Protein AF-A0A3B1B6X8-F1 (afdb_monomer)

Nearest PDB structures (foldseek):
  8y0w-assembly1_5  TM=2.668E-01  e=9.373E+00  Homo sapiens

InterPro domains:
  IPR035418 Transcription regulator HTH, AraC- type, ligand binding domain-like [PF14525] (20-81)

Solvent-accessible surface area (backbone atoms only — not comparable to full-atom values): 5066 Å² total; per-residue (Å²): 131,86,84,58,71,58,63,94,30,63,73,51,74,44,48,45,37,68,62,50,29,55,55,49,23,77,73,75,38,61,42,49,62,45,54,78,47,91,61,54,36,47,31,35,35,17,47,50,78,55,94,94,50,67,54,74,39,79,45,41,80,54,66,63,48,73,48,75,49,79,67,83,91,60,86,87,87,87,75,93,131

Foldseek 3Di:
DDDDPLNVQWPDWDQFQVVLQVSVCVVFHRKDKAFPDPGTWGWTWGWDDDDPDIDIDIDGNGDIDIGDDDRDPDDDDDDDD

Sequence (81 aa):
MVNKPLQKFRLFHTFEADEAQEIVSNVYCDHKLTPARRGKVDAMHNRAKLSAVALNYMEYGSEVTVEPGYLERFFLFQLPL

Radius of gyration: 12.65 Å; Cα contacts (8 Å, |Δi|>4): 129; chains: 1; bounding box: 25×36×32 Å

pLDDT: mean 87.85, std 7.04, range [54.25, 95.88]

Organism: NCBI:txid652676

Secondary structure (DSSP, 8-state):
-PPPTTGGGEEEEEEEHHHHHHHHHHHSSSEEEEESSTTEEEEEEEEEE-SS-EEEEEE-SS-EEEEE----S--------

Mean predicted aligned error: 4.43 Å

Structure (mmCIF, N/CA/C/O backbone):
data_AF-A0A3B1B6X8-F1
#
_entry.id   AF-A0A3B1B6X8-F1
#
loop_
_atom_site.group_PDB
_atom_site.id
_atom_site.type_symbol
_atom_site.label_atom_id
_atom_site.label_alt_id
_atom_site.label_comp_id
_atom_site.label_asym_id
_atom_site.label_entity_id
_atom_site.label_seq_id
_atom_site.pdbx_PDB_ins_code
_atom_site.Cartn_x
_atom_site.Cartn_y
_atom_site.Cartn_z
_atom_site.occupancy
_atom_site.B_iso_or_equiv
_atom_site.auth_seq_id
_atom_site.auth_comp_id
_atom_site.auth_asym_id
_atom_site.auth_atom_id
_atom_site.pdbx_PDB_model_num
ATOM 1 N N . MET A 1 1 ? 3.170 24.650 -1.136 1.00 54.25 1 MET A N 1
ATOM 2 C CA . MET A 1 1 ? 3.166 23.173 -1.046 1.00 54.25 1 MET A CA 1
ATOM 3 C C . MET A 1 1 ? 1.726 22.712 -0.968 1.00 54.25 1 MET A C 1
ATOM 5 O O . MET A 1 1 ? 1.008 23.193 -0.101 1.00 54.25 1 MET A O 1
ATOM 9 N N . VAL A 1 2 ? 1.289 21.850 -1.883 1.00 74.06 2 VAL A N 1
ATOM 10 C CA . VAL A 1 2 ? -0.036 21.225 -1.784 1.00 74.06 2 VAL A CA 1
ATOM 11 C C . VAL A 1 2 ? 0.046 20.166 -0.688 1.00 74.06 2 VAL A C 1
ATOM 13 O O . VAL A 1 2 ? 0.882 19.268 -0.770 1.00 74.06 2 VAL A O 1
ATOM 16 N N . ASN A 1 3 ? -0.772 20.300 0.355 1.00 88.06 3 ASN A N 1
ATOM 17 C CA . ASN A 1 3 ? -0.854 19.288 1.404 1.00 88.06 3 ASN A CA 1
ATOM 18 C C . ASN A 1 3 ? -1.502 18.029 0.826 1.00 88.06 3 ASN A C 1
ATOM 20 O O . ASN A 1 3 ? -2.599 18.092 0.272 1.00 88.06 3 ASN A O 1
ATOM 24 N N . LYS A 1 4 ? -0.826 16.890 0.966 1.00 91.81 4 LYS A N 1
ATOM 25 C CA . LYS A 1 4 ? -1.339 15.596 0.509 1.00 91.81 4 LYS A CA 1
ATOM 26 C C . LYS A 1 4 ? -2.275 15.008 1.579 1.00 91.81 4 LYS A C 1
ATOM 28 O O . LYS A 1 4 ? -2.050 15.241 2.776 1.00 91.81 4 LYS A O 1
ATOM 33 N N . PRO A 1 5 ? -3.322 14.250 1.207 1.00 95.06 5 PRO A N 1
ATOM 34 C CA . PRO A 1 5 ? -4.201 13.607 2.178 1.00 95.06 5 PRO A CA 1
ATOM 35 C C . PRO A 1 5 ? -3.413 12.766 3.185 1.00 95.06 5 PRO A C 1
ATOM 37 O O . PRO A 1 5 ? -2.462 12.069 2.829 1.00 95.06 5 PRO A O 1
ATOM 40 N N . LEU A 1 6 ? -3.798 12.853 4.460 1.00 95.25 6 LEU A N 1
ATOM 41 C CA . LEU A 1 6 ? -3.177 12.112 5.564 1.00 95.25 6 LEU A CA 1
ATOM 42 C C . LEU A 1 6 ? -1.655 12.323 5.725 1.00 95.25 6 LEU A C 1
ATOM 44 O O . LEU A 1 6 ? -1.012 11.510 6.374 1.00 95.25 6 LEU A O 1
ATOM 48 N N . GLN A 1 7 ? -1.062 13.411 5.219 1.00 95.25 7 GLN A N 1
ATOM 49 C CA . GLN A 1 7 ? 0.401 13.627 5.219 1.00 95.25 7 GLN A CA 1
ATOM 50 C C . GLN A 1 7 ? 1.124 13.477 6.573 1.00 95.25 7 GLN A C 1
ATOM 52 O O . GLN A 1 7 ? 2.317 13.196 6.599 1.00 95.25 7 GLN A O 1
ATOM 57 N N . LYS A 1 8 ? 0.425 13.658 7.703 1.00 95.75 8 LYS A N 1
ATOM 58 C CA . LYS A 1 8 ? 0.979 13.451 9.057 1.00 95.75 8 LYS A CA 1
ATOM 59 C C . LYS A 1 8 ? 1.128 11.969 9.438 1.00 95.75 8 LYS A C 1
ATOM 61 O O . LYS A 1 8 ? 1.718 11.672 10.467 1.00 95.75 8 LYS A O 1
ATOM 66 N N . PHE A 1 9 ? 0.589 11.062 8.629 1.00 95.88 9 PHE A N 1
ATOM 67 C CA . PHE A 1 9 ? 0.537 9.617 8.850 1.00 95.88 9 PHE A CA 1
ATOM 68 C C . PHE A 1 9 ? 1.238 8.866 7.711 1.00 95.88 9 PHE A C 1
ATOM 70 O O . PHE A 1 9 ? 0.707 7.895 7.168 1.00 95.88 9 PHE A O 1
ATOM 77 N N . ARG A 1 10 ? 2.409 9.358 7.289 1.00 95.06 10 ARG A N 1
ATOM 78 C CA . ARG A 1 10 ? 3.208 8.714 6.243 1.00 95.06 10 ARG A CA 1
ATOM 79 C C . ARG A 1 10 ? 3.619 7.317 6.689 1.00 95.06 10 ARG A C 1
ATOM 81 O O . ARG A 1 10 ? 4.241 7.168 7.737 1.00 95.06 10 ARG A O 1
ATOM 88 N N . LEU A 1 11 ? 3.277 6.326 5.874 1.00 93.50 11 LEU A N 1
ATOM 89 C CA . LEU A 1 11 ? 3.742 4.958 6.048 1.00 93.50 11 LEU A CA 1
ATOM 90 C C . LEU A 1 11 ? 5.056 4.747 5.296 1.00 93.50 11 LEU A C 1
ATOM 92 O O . LEU A 1 11 ? 6.011 4.260 5.888 1.00 93.50 11 LEU A O 1
ATOM 96 N N . PHE A 1 12 ? 5.120 5.163 4.027 1.00 94.50 12 PHE A N 1
ATOM 97 C CA . PHE A 1 12 ? 6.358 5.150 3.246 1.00 94.50 12 PHE A CA 1
ATOM 98 C C . PHE A 1 12 ? 6.352 6.188 2.118 1.00 94.50 12 PHE A C 1
ATOM 100 O O . PHE A 1 12 ? 5.308 6.738 1.751 1.00 94.50 12 PHE A O 1
ATOM 107 N N . HIS A 1 13 ? 7.545 6.446 1.583 1.00 95.56 13 HIS A N 1
ATOM 108 C CA . HIS A 1 13 ? 7.779 7.198 0.354 1.00 95.56 13 HIS A CA 1
ATOM 109 C C . HIS A 1 13 ? 9.040 6.634 -0.317 1.00 95.56 13 HIS A C 1
ATOM 111 O O . HIS A 1 13 ? 10.108 6.707 0.284 1.00 95.56 13 HIS A O 1
ATOM 117 N N . THR A 1 14 ? 8.913 6.046 -1.508 1.00 94.19 14 THR A N 1
ATOM 118 C CA . THR A 1 14 ? 10.025 5.427 -2.252 1.00 94.19 14 THR A CA 1
ATOM 119 C C . THR A 1 14 ? 9.947 5.739 -3.745 1.00 94.19 14 THR A C 1
ATOM 121 O O . THR A 1 14 ? 8.877 6.037 -4.278 1.00 94.19 14 THR A O 1
ATOM 124 N N . PHE A 1 15 ? 11.090 5.644 -4.420 1.00 93.25 15 PHE A N 1
ATOM 125 C CA . PHE A 1 15 ? 11.200 5.761 -5.872 1.00 93.25 15 PHE A CA 1
ATOM 126 C C . PHE A 1 15 ? 11.404 4.410 -6.577 1.00 93.25 15 PHE A C 1
ATOM 128 O O . PHE A 1 15 ? 11.409 4.356 -7.810 1.00 93.25 15 PHE A O 1
ATOM 135 N N . GLU A 1 16 ? 11.530 3.325 -5.808 1.00 91.00 16 GLU A N 1
ATOM 136 C CA . GLU A 1 16 ? 11.799 1.976 -6.301 1.00 91.00 16 GLU A CA 1
ATOM 137 C C . GLU A 1 16 ? 10.517 1.135 -6.294 1.00 91.00 16 GLU A C 1
ATOM 139 O O . GLU A 1 16 ? 9.836 0.987 -5.276 1.00 91.00 16 GLU A O 1
ATOM 144 N N . ALA A 1 17 ? 10.166 0.582 -7.453 1.00 90.25 17 ALA A N 1
ATOM 145 C CA . ALA A 1 17 ? 8.902 -0.130 -7.626 1.00 90.25 17 ALA A CA 1
ATOM 146 C C . ALA A 1 17 ? 8.809 -1.431 -6.816 1.00 90.25 17 ALA A C 1
ATOM 148 O O . ALA A 1 17 ? 7.744 -1.741 -6.283 1.00 90.25 17 ALA A O 1
ATOM 149 N N . ASP A 1 18 ? 9.915 -2.166 -6.703 1.00 89.69 18 ASP A N 1
ATOM 150 C CA . ASP A 1 18 ? 9.952 -3.439 -5.979 1.00 89.69 18 ASP A CA 1
ATOM 151 C C . ASP A 1 18 ? 9.721 -3.219 -4.475 1.00 89.69 18 ASP A C 1
ATOM 153 O O . ASP A 1 18 ? 8.918 -3.920 -3.859 1.00 89.69 18 ASP A O 1
ATOM 157 N N . GLU A 1 19 ? 10.334 -2.174 -3.907 1.00 90.31 19 GLU A N 1
ATOM 158 C CA . GLU A 1 19 ? 10.109 -1.763 -2.516 1.00 90.31 19 GLU A CA 1
ATOM 159 C C . GLU A 1 19 ? 8.649 -1.337 -2.297 1.00 90.31 19 GLU A C 1
ATOM 161 O O . GLU A 1 19 ? 8.007 -1.752 -1.329 1.00 90.31 19 GLU A O 1
ATOM 166 N N . ALA A 1 20 ? 8.084 -0.550 -3.221 1.00 91.06 20 ALA A N 1
ATOM 167 C CA . ALA A 1 20 ? 6.681 -0.156 -3.147 1.00 91.06 20 ALA A CA 1
ATOM 168 C C . ALA A 1 20 ? 5.745 -1.381 -3.163 1.00 91.06 20 ALA A C 1
ATOM 170 O O . ALA A 1 20 ? 4.806 -1.439 -2.368 1.00 91.06 20 ALA A O 1
ATOM 171 N N . GLN A 1 21 ? 6.007 -2.376 -4.019 1.00 90.69 21 GLN A N 1
ATOM 172 C CA . GLN A 1 21 ? 5.217 -3.609 -4.084 1.00 90.69 21 GLN A CA 1
ATOM 173 C C . GLN A 1 21 ? 5.298 -4.416 -2.784 1.00 90.69 21 GLN A C 1
ATOM 175 O O . GLN A 1 21 ? 4.281 -4.912 -2.295 1.00 90.69 21 GLN A O 1
ATOM 180 N N . GLU A 1 22 ? 6.487 -4.554 -2.201 1.00 90.19 22 GLU A N 1
ATOM 181 C CA . GLU A 1 22 ? 6.661 -5.287 -0.947 1.00 90.19 22 GLU A CA 1
ATOM 182 C C . G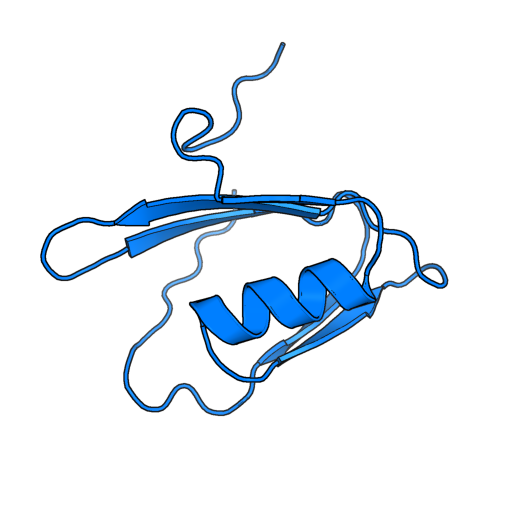LU A 1 22 ? 5.862 -4.628 0.187 1.00 90.19 22 GLU A C 1
ATOM 184 O O . GLU A 1 22 ? 5.069 -5.282 0.873 1.00 90.19 22 GLU A O 1
ATOM 189 N N . ILE A 1 23 ? 5.998 -3.309 0.352 1.00 87.50 23 ILE A N 1
ATOM 190 C CA . ILE A 1 23 ? 5.330 -2.589 1.440 1.00 87.50 23 ILE A CA 1
ATOM 191 C C . ILE A 1 23 ? 3.812 -2.636 1.273 1.00 87.50 23 ILE A C 1
ATOM 193 O O . ILE A 1 23 ? 3.090 -2.934 2.226 1.00 87.50 23 ILE A O 1
ATOM 197 N N . VAL A 1 24 ? 3.306 -2.370 0.070 1.00 86.56 24 VAL A N 1
ATOM 198 C CA . VAL A 1 24 ? 1.861 -2.371 -0.183 1.00 86.56 24 VAL A CA 1
ATOM 199 C C . VAL A 1 24 ? 1.273 -3.776 0.012 1.00 86.56 24 VAL A C 1
ATOM 201 O O . VAL A 1 24 ? 0.147 -3.889 0.502 1.00 86.56 24 VAL A O 1
ATOM 204 N N . SER A 1 25 ? 2.047 -4.842 -0.247 1.00 85.94 25 SER A N 1
ATOM 205 C CA . SER A 1 25 ? 1.570 -6.223 -0.105 1.00 85.94 25 SER A CA 1
ATOM 206 C C . SER A 1 25 ? 1.355 -6.575 1.356 1.00 85.94 25 SER A C 1
ATOM 208 O O . SER A 1 25 ? 0.339 -7.159 1.727 1.00 85.94 25 SER A O 1
ATOM 210 N N . ASN A 1 26 ? 2.257 -6.088 2.206 1.00 84.50 26 ASN A N 1
ATOM 211 C CA . ASN A 1 26 ? 2.139 -6.206 3.651 1.00 84.50 26 ASN A CA 1
ATOM 212 C C . ASN A 1 26 ? 0.956 -5.409 4.234 1.00 84.50 26 ASN A C 1
ATOM 214 O O . ASN A 1 26 ? 0.446 -5.760 5.300 1.00 84.50 26 ASN A O 1
ATOM 218 N N . VAL A 1 27 ? 0.514 -4.323 3.584 1.00 82.44 27 VAL A N 1
ATOM 219 C CA . VAL A 1 27 ? -0.608 -3.507 4.087 1.00 82.44 27 VAL A CA 1
ATOM 220 C C . VAL A 1 27 ? -1.969 -4.061 3.686 1.00 82.44 27 VAL A C 1
ATOM 222 O O . VAL A 1 27 ? -2.895 -4.021 4.502 1.00 82.44 27 VAL A O 1
ATOM 225 N N . TYR A 1 28 ? -2.103 -4.510 2.441 1.00 79.44 28 TYR A N 1
ATOM 226 C CA . TYR A 1 28 ? -3.374 -4.946 1.8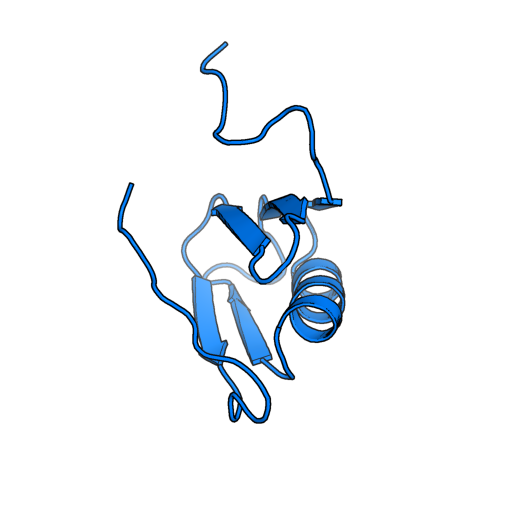73 1.00 79.44 28 TYR A CA 1
ATOM 227 C C . TYR A 1 28 ? -3.400 -6.467 1.734 1.00 79.44 28 TYR A C 1
ATOM 229 O O . TYR A 1 28 ? -3.938 -7.164 2.591 1.00 79.44 28 TYR A O 1
ATOM 237 N N . CYS A 1 29 ? -2.819 -6.967 0.654 1.00 79.38 29 CYS A N 1
ATOM 238 C CA . CYS A 1 29 ? -2.668 -8.369 0.303 1.00 79.38 29 CYS A CA 1
ATOM 239 C C . CYS A 1 29 ? -1.552 -8.468 -0.737 1.00 79.38 29 CYS A C 1
ATOM 241 O O . CYS A 1 29 ? -1.160 -7.441 -1.304 1.00 79.38 29 CYS A O 1
ATOM 243 N N . ASP A 1 30 ? -1.116 -9.684 -1.061 1.00 78.06 30 ASP A N 1
ATOM 244 C CA . ASP A 1 30 ? -0.270 -9.906 -2.234 1.00 78.06 30 ASP A CA 1
ATOM 245 C C . ASP A 1 30 ? -0.870 -9.172 -3.437 1.00 78.06 30 ASP A C 1
ATOM 247 O O . ASP A 1 30 ? -2.055 -9.315 -3.752 1.00 78.06 30 ASP A O 1
ATOM 251 N N . HIS A 1 31 ? -0.077 -8.313 -4.065 1.00 81.62 31 HIS A N 1
ATOM 252 C CA . HIS A 1 31 ? -0.473 -7.604 -5.272 1.00 81.62 31 HIS A CA 1
ATOM 253 C C . HIS A 1 31 ? 0.763 -7.372 -6.132 1.00 81.62 31 HIS A C 1
ATOM 255 O O . HIS A 1 31 ? 1.887 -7.262 -5.635 1.00 81.62 31 HIS A O 1
ATOM 261 N N . LYS A 1 32 ? 0.546 -7.301 -7.441 1.00 84.69 32 LYS A N 1
ATOM 262 C CA . LYS A 1 32 ? 1.605 -7.005 -8.397 1.00 84.69 32 LYS A CA 1
ATOM 263 C C . LYS A 1 32 ? 1.522 -5.541 -8.795 1.00 84.69 32 LYS A C 1
ATOM 265 O O . LYS A 1 32 ? 0.474 -5.076 -9.243 1.00 84.69 32 LYS A O 1
ATOM 270 N N . LEU A 1 33 ? 2.632 -4.830 -8.650 1.00 87.69 33 LEU A N 1
ATOM 271 C CA . LEU A 1 33 ? 2.804 -3.446 -9.062 1.00 87.69 33 LEU A CA 1
ATOM 272 C C . LEU A 1 33 ? 3.730 -3.423 -10.278 1.00 87.69 33 LEU A C 1
ATOM 274 O O . LEU A 1 33 ? 4.905 -3.758 -10.186 1.00 87.69 33 LEU A O 1
ATOM 278 N N . THR A 1 34 ? 3.204 -3.025 -11.434 1.00 88.69 34 THR A N 1
ATOM 279 C CA . THR A 1 34 ? 3.987 -2.927 -12.673 1.00 88.69 34 THR A CA 1
ATOM 280 C C . THR A 1 34 ? 4.039 -1.471 -13.137 1.00 88.69 34 THR A C 1
ATOM 282 O O . THR A 1 34 ? 3.031 -0.959 -13.629 1.00 88.69 34 THR A O 1
ATOM 285 N N . PRO A 1 35 ? 5.183 -0.779 -12.999 1.00 87.25 35 PRO A N 1
ATOM 286 C CA . PRO A 1 35 ? 5.340 0.577 -13.516 1.00 87.25 35 PRO A CA 1
ATOM 287 C C . PRO A 1 35 ? 5.388 0.609 -15.045 1.00 87.25 35 PRO A C 1
ATOM 289 O O . PRO A 1 35 ? 6.022 -0.244 -15.668 1.00 87.25 35 PRO A O 1
ATOM 292 N N . ALA A 1 36 ? 4.805 1.641 -15.659 1.00 83.50 36 ALA A N 1
ATOM 293 C CA . ALA A 1 36 ? 4.868 1.836 -17.110 1.00 83.50 36 ALA A CA 1
ATOM 294 C C . ALA A 1 36 ? 6.295 2.141 -17.614 1.00 83.50 36 ALA A C 1
ATOM 296 O O . ALA A 1 36 ? 6.644 1.839 -18.756 1.00 83.50 36 ALA A O 1
ATOM 297 N N . ARG A 1 37 ? 7.154 2.724 -16.763 1.00 77.12 37 ARG A N 1
ATOM 298 C CA . ARG A 1 37 ? 8.586 2.946 -17.032 1.00 77.12 37 ARG A CA 1
ATOM 299 C C . ARG A 1 37 ? 9.423 2.058 -16.116 1.00 77.12 37 ARG A C 1
ATOM 301 O O . ARG A 1 37 ? 9.208 2.066 -14.913 1.00 77.12 37 ARG A O 1
ATOM 308 N N . ARG A 1 38 ? 10.400 1.325 -16.668 1.00 78.31 38 ARG A N 1
ATOM 309 C CA . ARG A 1 38 ? 11.205 0.329 -15.927 1.00 78.31 38 ARG A CA 1
ATOM 310 C C . ARG A 1 38 ? 11.689 0.842 -14.560 1.00 78.31 38 ARG A C 1
ATOM 312 O O . ARG A 1 38 ? 12.543 1.724 -14.504 1.00 78.31 38 ARG A O 1
ATOM 319 N N . GLY A 1 39 ? 11.164 0.231 -13.498 1.00 70.12 39 GLY A N 1
ATOM 320 C CA . GLY A 1 39 ? 11.671 0.291 -12.123 1.00 70.12 39 GLY A CA 1
ATOM 321 C C . GLY A 1 39 ? 11.402 1.574 -11.336 1.00 70.12 39 GLY A C 1
ATOM 322 O O . GLY A 1 39 ? 11.575 1.557 -10.124 1.00 70.12 39 GLY A O 1
ATOM 323 N N . LYS A 1 40 ? 10.960 2.664 -11.976 1.00 83.44 40 LYS A N 1
ATOM 324 C CA . LYS A 1 40 ? 10.824 3.966 -11.307 1.00 83.44 40 LYS A CA 1
ATOM 325 C C . LYS A 1 40 ? 9.379 4.335 -11.030 1.00 83.44 40 LYS A C 1
ATOM 327 O O . LYS A 1 40 ? 8.558 4.364 -11.945 1.00 83.44 40 LYS A O 1
ATOM 332 N N . VAL A 1 41 ? 9.129 4.707 -9.783 1.00 91.12 41 VAL A N 1
ATOM 333 C CA . VAL A 1 41 ? 7.884 5.304 -9.291 1.00 91.12 41 VAL A CA 1
ATOM 334 C C . VAL A 1 41 ? 8.221 6.538 -8.449 1.00 91.12 41 VAL A C 1
ATOM 336 O O . VAL A 1 41 ? 9.386 6.842 -8.221 1.00 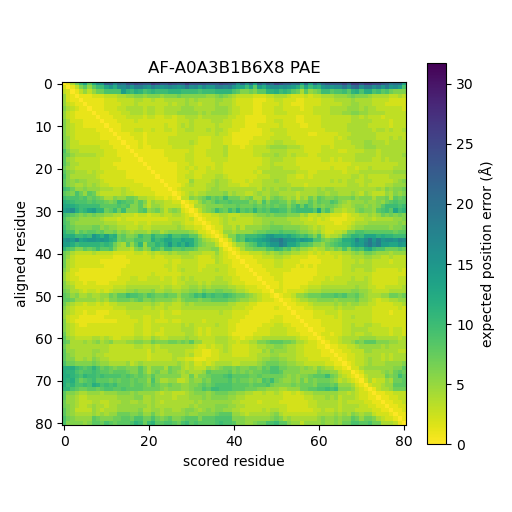91.12 41 VAL A O 1
ATOM 339 N N . ASP A 1 42 ? 7.212 7.272 -8.008 1.00 93.50 42 ASP A N 1
ATOM 340 C CA . ASP A 1 42 ? 7.293 8.195 -6.872 1.00 93.50 42 ASP A CA 1
ATOM 341 C C . ASP A 1 42 ? 6.138 7.803 -5.944 1.00 93.50 42 ASP A C 1
ATOM 343 O O . ASP A 1 42 ? 5.056 8.395 -5.947 1.00 93.50 42 ASP A O 1
ATOM 347 N N . ALA A 1 43 ? 6.323 6.652 -5.291 1.00 93.75 43 ALA A N 1
ATOM 348 C CA . ALA A 1 43 ? 5.290 5.953 -4.550 1.00 93.75 43 ALA A CA 1
ATOM 349 C C . ALA A 1 43 ? 5.219 6.457 -3.113 1.00 93.75 43 ALA A C 1
ATOM 351 O O . ALA A 1 43 ? 6.172 6.328 -2.346 1.00 93.75 43 ALA A O 1
ATOM 352 N N . MET A 1 44 ? 4.066 6.990 -2.725 1.00 95.00 44 MET A N 1
ATOM 353 C CA . MET A 1 44 ? 3.783 7.465 -1.381 1.00 95.00 44 MET A CA 1
ATOM 354 C C . MET A 1 44 ? 2.493 6.839 -0.864 1.00 95.00 44 MET A C 1
ATOM 356 O O . MET A 1 44 ? 1.437 6.935 -1.490 1.00 95.00 44 MET A O 1
ATOM 360 N N . HIS A 1 45 ? 2.571 6.288 0.345 1.00 94.31 45 HIS A N 1
ATOM 361 C CA . HIS A 1 45 ? 1.414 5.792 1.080 1.00 94.31 45 HIS A CA 1
ATOM 362 C C . HIS A 1 45 ? 1.302 6.516 2.410 1.00 94.31 45 HIS A C 1
ATOM 364 O O . HIS A 1 45 ? 2.187 6.424 3.263 1.00 94.31 45 HIS A O 1
ATOM 370 N N . ASN A 1 46 ? 0.180 7.195 2.616 1.00 95.31 46 ASN A N 1
ATOM 371 C CA . ASN A 1 46 ? -0.200 7.710 3.923 1.00 95.31 46 ASN A CA 1
ATOM 372 C C . ASN A 1 46 ? -1.357 6.870 4.469 1.00 95.31 46 ASN A C 1
ATOM 374 O O . ASN A 1 46 ? -2.354 6.653 3.777 1.00 95.31 46 ASN A O 1
ATOM 378 N N . ARG A 1 47 ? -1.240 6.404 5.713 1.00 94.50 47 ARG A N 1
ATOM 379 C CA . ARG A 1 47 ? -2.209 5.495 6.327 1.00 94.50 47 ARG A CA 1
ATOM 380 C C . ARG A 1 47 ? -2.551 5.927 7.741 1.00 94.50 47 ARG A C 1
ATOM 382 O O . ARG A 1 47 ? -1.702 5.914 8.624 1.00 94.50 47 ARG A O 1
ATOM 389 N N . ALA A 1 48 ? -3.829 6.198 7.979 1.00 95.56 48 ALA A N 1
ATOM 390 C CA . ALA A 1 48 ? -4.362 6.441 9.313 1.00 95.56 48 ALA A CA 1
ATOM 391 C C . ALA A 1 48 ? -5.223 5.248 9.745 1.00 95.56 48 ALA A C 1
ATOM 393 O O . ALA A 1 48 ? -6.274 4.979 9.158 1.00 95.56 48 ALA A O 1
ATOM 394 N N . LYS A 1 49 ? -4.772 4.516 10.770 1.00 93.50 49 LYS A N 1
ATOM 395 C CA . LYS A 1 49 ? -5.544 3.426 11.378 1.00 93.50 49 LYS A CA 1
ATOM 396 C C . LYS A 1 49 ? -6.537 4.008 12.387 1.00 93.50 49 LYS A C 1
ATOM 398 O O . LYS A 1 49 ? -6.136 4.720 13.302 1.00 93.50 49 LYS A O 1
ATOM 403 N N . LEU A 1 50 ? -7.817 3.694 12.210 1.00 91.31 50 LEU A N 1
ATOM 404 C CA . LEU A 1 50 ? -8.879 3.936 13.187 1.00 91.31 50 LEU A CA 1
ATOM 405 C C . LEU A 1 50 ? -9.239 2.606 13.874 1.00 91.31 50 LEU A C 1
ATOM 407 O O . LEU A 1 50 ? -8.509 1.624 13.745 1.00 91.31 50 LEU A O 1
ATOM 411 N N . SER A 1 51 ? -10.351 2.566 14.613 1.00 91.19 51 SER A N 1
ATOM 412 C CA . SER A 1 51 ? -10.774 1.369 15.357 1.00 91.19 51 SER A CA 1
ATOM 413 C C . SER A 1 51 ? -11.013 0.159 14.439 1.00 91.19 51 SER A C 1
ATOM 415 O O . SER A 1 51 ? -10.263 -0.813 14.486 1.00 91.19 51 SER A O 1
ATOM 417 N N . ALA A 1 52 ? -12.016 0.237 13.558 1.00 89.44 52 ALA A N 1
ATOM 418 C CA . ALA A 1 52 ? -12.417 -0.877 12.690 1.00 89.44 52 ALA A CA 1
ATOM 419 C C . ALA A 1 52 ? -11.985 -0.716 11.221 1.00 89.44 52 ALA A C 1
ATOM 421 O O . ALA A 1 52 ? -12.173 -1.625 10.419 1.00 89.44 52 ALA A O 1
ATOM 422 N N . VAL A 1 53 ? -11.427 0.439 10.851 1.00 92.62 53 VAL A N 1
ATOM 423 C CA . VAL A 1 53 ? -11.077 0.775 9.464 1.00 92.62 53 VAL A CA 1
ATOM 424 C C . VAL A 1 53 ? -9.717 1.459 9.396 1.00 92.62 53 VAL A C 1
ATOM 426 O O . VAL A 1 53 ? -9.243 2.034 10.377 1.00 92.62 53 VAL A O 1
ATOM 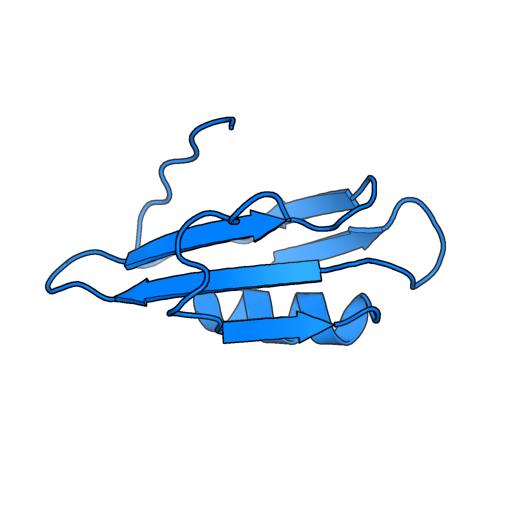429 N N . ALA A 1 54 ? -9.093 1.433 8.223 1.00 92.62 54 ALA A N 1
ATOM 430 C CA . ALA A 1 54 ? -7.930 2.255 7.921 1.00 92.62 54 ALA A CA 1
ATOM 431 C C . ALA A 1 54 ? -8.232 3.124 6.701 1.00 92.62 54 ALA A C 1
ATOM 433 O O . ALA A 1 54 ? -8.707 2.622 5.683 1.00 92.62 54 ALA A O 1
ATOM 434 N N . LEU A 1 55 ? -7.933 4.417 6.807 1.00 94.56 55 LEU A N 1
ATOM 435 C CA . LEU A 1 55 ? -7.920 5.309 5.657 1.00 94.56 55 LEU A CA 1
ATOM 436 C C . LEU A 1 55 ? -6.542 5.249 5.018 1.00 94.56 55 LEU A C 1
ATOM 438 O O . LEU A 1 55 ? -5.524 5.324 5.713 1.00 94.56 55 LEU A O 1
ATOM 442 N N . ASN A 1 56 ? -6.525 5.124 3.699 1.00 93.62 56 ASN A N 1
ATOM 443 C CA . ASN A 1 56 ? -5.306 5.004 2.928 1.00 93.62 56 ASN A CA 1
ATOM 444 C C . ASN A 1 56 ? -5.323 6.002 1.777 1.00 93.62 56 ASN A C 1
ATOM 446 O O . ASN A 1 56 ? -6.286 6.066 1.019 1.00 93.62 56 ASN A O 1
ATOM 450 N N . TYR A 1 57 ? -4.236 6.748 1.647 1.00 94.12 57 TYR A N 1
ATOM 451 C CA . TYR A 1 57 ? -3.930 7.555 0.478 1.00 94.12 57 TYR A CA 1
ATOM 452 C C . TYR A 1 57 ? -2.710 6.955 -0.209 1.00 94.12 57 TYR A C 1
ATOM 454 O O . TYR A 1 57 ? -1.676 6.803 0.440 1.00 94.12 57 TYR A O 1
ATOM 462 N N . MET A 1 58 ? -2.848 6.609 -1.487 1.00 92.12 58 MET A N 1
ATOM 463 C CA . MET A 1 58 ? -1.784 6.043 -2.310 1.00 92.12 58 MET A CA 1
ATOM 464 C C . MET A 1 58 ? -1.591 6.910 -3.548 1.00 92.12 58 MET A C 1
ATOM 466 O O . MET A 1 58 ? -2.558 7.257 -4.223 1.00 92.12 58 MET A O 1
ATOM 470 N N . GLU A 1 59 ? -0.345 7.228 -3.855 1.00 92.62 59 GLU A N 1
ATOM 471 C CA . GLU A 1 59 ? 0.066 7.918 -5.072 1.00 92.62 59 GLU A CA 1
ATOM 472 C C . GLU A 1 59 ? 1.323 7.225 -5.587 1.00 92.62 59 GLU A C 1
ATOM 474 O O . GLU A 1 59 ? 2.204 6.930 -4.793 1.00 92.62 59 GLU A O 1
ATOM 479 N N . TYR A 1 60 ? 1.406 6.948 -6.888 1.00 91.25 60 TYR A N 1
ATOM 480 C CA . TYR A 1 60 ? 2.580 6.303 -7.498 1.00 91.25 60 TYR A CA 1
ATOM 481 C C . TYR A 1 60 ? 3.446 7.271 -8.318 1.00 91.25 60 TYR A C 1
ATOM 483 O O . TYR A 1 60 ? 4.473 6.864 -8.869 1.00 91.25 60 TYR A O 1
ATOM 491 N N . GLY A 1 61 ? 2.993 8.52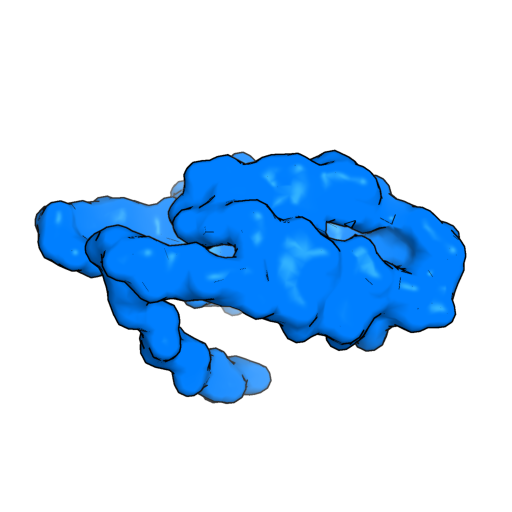5 -8.465 1.00 89.88 61 GLY A N 1
ATOM 492 C CA . GLY A 1 61 ? 3.643 9.600 -9.229 1.00 89.88 61 GLY A CA 1
ATOM 493 C C . GLY A 1 61 ? 3.956 9.271 -10.695 1.00 89.88 61 GLY A C 1
ATOM 494 O O . GLY A 1 61 ? 4.675 10.000 -11.373 1.00 89.88 61 GLY A O 1
ATOM 495 N N . SER A 1 62 ? 3.428 8.156 -11.190 1.00 87.69 62 SER A N 1
ATOM 496 C CA . SER A 1 62 ? 3.641 7.607 -12.519 1.00 87.69 62 SER A CA 1
ATOM 497 C C . SER A 1 62 ? 2.487 6.668 -12.860 1.00 87.69 62 SER A C 1
ATOM 499 O O . SER A 1 62 ? 1.736 6.238 -11.981 1.00 87.69 62 SER A O 1
ATOM 501 N N . GLU A 1 63 ? 2.335 6.368 -14.145 1.00 89.44 63 GLU A N 1
ATOM 502 C CA . GLU A 1 63 ? 1.393 5.351 -14.592 1.00 89.44 63 GLU A CA 1
ATOM 503 C C . GLU A 1 63 ? 1.873 3.966 -14.141 1.00 89.44 63 GLU A C 1
ATOM 505 O O . GLU A 1 63 ? 3.014 3.565 -14.397 1.00 89.44 63 GLU A O 1
ATOM 510 N N . VAL A 1 64 ? 0.991 3.244 -13.454 1.00 89.50 64 VAL A N 1
ATOM 511 C CA . VAL A 1 64 ? 1.243 1.897 -12.947 1.00 89.50 64 VAL A CA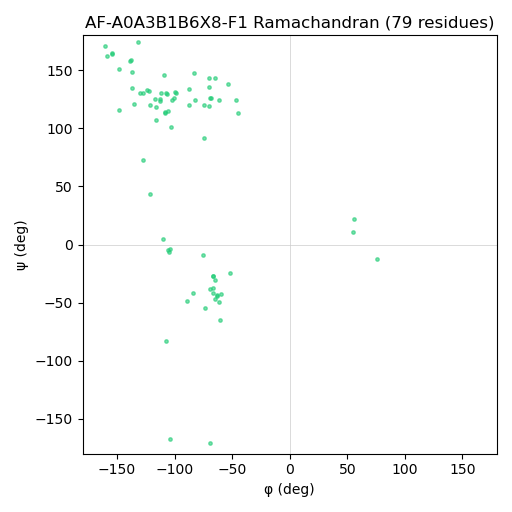 1
ATOM 512 C C . VAL A 1 64 ? 0.024 1.022 -13.206 1.00 89.50 64 VAL A C 1
ATOM 514 O O . VAL A 1 64 ? -1.112 1.490 -13.169 1.00 89.50 64 VAL A O 1
ATOM 517 N N . THR A 1 65 ? 0.260 -0.265 -13.428 1.00 89.88 65 THR A N 1
ATOM 518 C CA . THR A 1 65 ? -0.781 -1.291 -13.334 1.00 89.88 65 THR A CA 1
ATOM 519 C C . THR A 1 65 ? -0.676 -1.958 -11.971 1.00 89.88 65 THR A C 1
ATOM 521 O O . THR A 1 65 ? 0.414 -2.366 -11.565 1.00 89.88 65 THR A O 1
ATOM 524 N N . VAL A 1 66 ? -1.805 -2.057 -11.271 1.00 86.81 66 VAL A N 1
ATOM 525 C CA . VAL A 1 66 ? -1.920 -2.767 -9.995 1.00 86.81 66 VAL A CA 1
ATOM 526 C C . VAL A 1 66 ? -2.866 -3.939 -10.195 1.00 86.81 66 VAL A C 1
ATOM 528 O O . VAL A 1 66 ? -4.038 -3.739 -10.506 1.00 86.81 66 VAL A O 1
ATOM 531 N N . GLU A 1 67 ? -2.363 -5.151 -10.000 1.00 86.19 67 GLU A N 1
ATOM 532 C CA . GLU A 1 67 ? -3.174 -6.368 -9.977 1.00 86.19 67 GLU A CA 1
ATOM 533 C C . GLU A 1 67 ? -3.340 -6.791 -8.512 1.00 86.19 67 GLU A C 1
ATOM 535 O O . GLU A 1 67 ? -2.390 -7.320 -7.923 1.00 86.19 67 GLU A O 1
ATOM 540 N N . PRO A 1 68 ? -4.496 -6.512 -7.882 1.00 80.00 68 PRO A N 1
ATOM 541 C CA . PRO A 1 68 ? -4.743 -6.954 -6.520 1.00 80.00 68 PRO A CA 1
ATOM 542 C C . PRO A 1 68 ? -4.920 -8.474 -6.494 1.00 80.00 68 PRO A C 1
ATOM 544 O O . PRO A 1 68 ? -5.633 -9.042 -7.323 1.00 80.00 68 PRO A O 1
ATOM 547 N N . GLY A 1 69 ? -4.294 -9.133 -5.522 1.00 76.75 69 GLY A N 1
ATOM 548 C CA . GLY A 1 69 ? -4.630 -10.506 -5.170 1.00 76.75 69 GLY A CA 1
ATOM 549 C C . GLY A 1 69 ? -6.008 -10.609 -4.512 1.00 76.75 69 GLY A C 1
ATOM 550 O O . GLY A 1 69 ? -6.791 -9.656 -4.459 1.00 76.75 69 GLY A O 1
ATOM 551 N N . TYR A 1 70 ? -6.315 -11.792 -3.982 1.00 79.06 70 TYR A N 1
ATOM 552 C CA . TYR A 1 70 ? -7.580 -12.017 -3.291 1.00 79.06 70 TYR A CA 1
ATOM 553 C C . TYR A 1 70 ? -7.618 -11.259 -1.961 1.00 79.06 70 TYR A C 1
ATOM 555 O O . TYR A 1 70 ? -6.827 -11.505 -1.049 1.00 79.06 70 TYR A O 1
ATOM 563 N N . LEU A 1 71 ? -8.582 -10.347 -1.840 1.00 77.12 71 LEU A N 1
ATOM 564 C CA . LEU A 1 71 ? -8.874 -9.643 -0.596 1.00 77.12 71 LEU A CA 1
ATOM 565 C C . LEU A 1 71 ? -9.586 -10.616 0.355 1.00 77.12 71 LEU A C 1
ATOM 567 O O . LEU A 1 71 ? -10.798 -10.791 0.291 1.00 77.12 71 LEU A O 1
ATOM 571 N N . GLU A 1 72 ? -8.828 -11.312 1.201 1.00 78.50 72 GLU A N 1
ATOM 572 C CA . GLU A 1 72 ? -9.380 -12.371 2.058 1.00 78.50 72 GLU A CA 1
ATOM 573 C C . GLU A 1 72 ? -10.207 -11.826 3.230 1.00 78.50 72 GLU A C 1
ATOM 575 O O . GLU A 1 72 ? -11.345 -12.226 3.461 1.00 78.50 72 GLU A O 1
ATOM 580 N N . ARG A 1 73 ? -9.598 -10.941 4.028 1.00 83.69 73 ARG A N 1
ATOM 581 C CA . ARG A 1 73 ? -10.077 -10.595 5.380 1.00 83.69 73 ARG A CA 1
ATOM 582 C C . ARG A 1 73 ? -10.635 -9.178 5.488 1.00 83.69 73 ARG A C 1
ATOM 584 O O . ARG A 1 73 ? -10.938 -8.727 6.590 1.00 83.69 73 ARG A O 1
ATOM 591 N N . PHE A 1 74 ? -10.718 -8.453 4.375 1.00 86.06 74 PHE A N 1
ATOM 592 C CA . PHE A 1 74 ? -11.182 -7.069 4.351 1.00 86.06 74 PHE A CA 1
ATOM 593 C C . PHE A 1 74 ? -11.767 -6.685 2.990 1.00 86.06 74 PHE A C 1
ATOM 595 O O . PHE A 1 74 ? -11.524 -7.341 1.982 1.00 86.06 74 PHE A O 1
ATOM 602 N N . PHE A 1 75 ? -12.501 -5.574 2.977 1.00 86.38 75 PHE A N 1
ATOM 603 C CA . PHE A 1 75 ? -12.996 -4.927 1.765 1.00 86.38 75 PHE A CA 1
ATOM 604 C C . PHE A 1 75 ? -12.254 -3.611 1.535 1.00 86.38 75 PHE A C 1
ATOM 606 O O . PHE A 1 75 ? -11.916 -2.910 2.493 1.00 86.38 75 PHE A O 1
ATOM 613 N N . LEU A 1 76 ? -12.038 -3.255 0.267 1.00 88.25 76 LEU A N 1
ATOM 614 C CA . LEU A 1 76 ? -11.447 -1.980 -0.128 1.00 88.25 76 LEU A CA 1
ATOM 615 C C 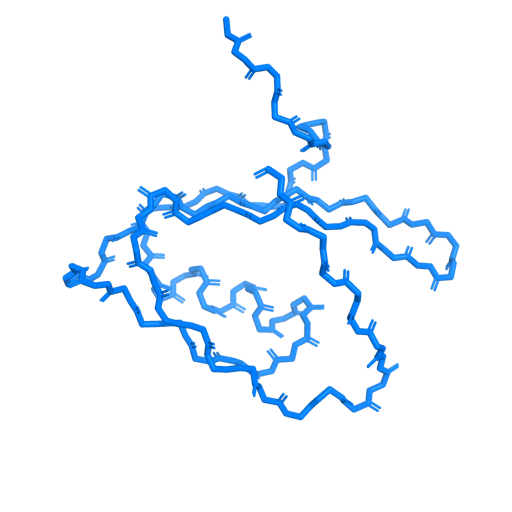. LEU A 1 76 ? -12.491 -1.126 -0.853 1.00 88.25 76 LEU A C 1
ATOM 617 O O . LEU A 1 76 ? -13.056 -1.547 -1.857 1.00 88.25 76 LEU A O 1
ATOM 621 N N . PHE A 1 77 ? -12.707 0.092 -0.363 1.00 88.19 77 PHE A N 1
ATOM 622 C CA . PHE A 1 77 ? -13.496 1.109 -1.053 1.00 88.19 77 PHE A CA 1
ATOM 623 C C . PHE A 1 77 ? -12.541 2.157 -1.613 1.00 88.19 77 PHE A C 1
ATOM 625 O O . PHE A 1 77 ? -11.854 2.839 -0.852 1.00 88.19 77 PHE A O 1
ATOM 632 N N . GLN A 1 78 ? -12.476 2.261 -2.939 1.00 88.50 78 GLN A N 1
ATOM 633 C CA . GLN A 1 78 ? -11.616 3.223 -3.623 1.00 88.50 78 GLN A CA 1
ATOM 634 C C . GLN A 1 78 ? -12.434 4.437 -4.056 1.00 88.50 78 GLN A C 1
ATOM 636 O O . GLN A 1 78 ? -13.500 4.300 -4.653 1.00 88.50 78 GLN A O 1
ATOM 641 N N . LEU A 1 79 ? -11.916 5.624 -3.748 1.00 88.12 79 LEU A N 1
ATOM 642 C CA . LEU A 1 79 ? -12.477 6.901 -4.170 1.00 88.12 79 LEU A CA 1
ATOM 643 C C . LEU A 1 79 ? -11.442 7.598 -5.058 1.00 88.12 79 LEU A C 1
ATOM 645 O O . LEU A 1 79 ? -10.300 7.749 -4.612 1.00 88.12 79 LEU A O 1
ATOM 649 N N . PRO A 1 80 ? -11.796 8.003 -6.288 1.00 83.38 80 PRO A N 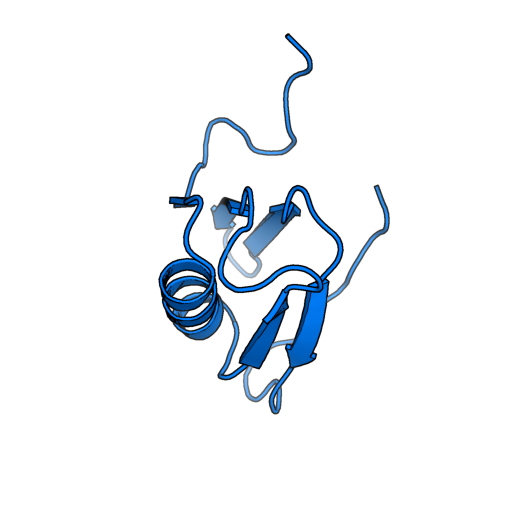1
ATOM 650 C CA . PRO A 1 80 ? -10.920 8.850 -7.084 1.00 83.38 80 PRO A CA 1
ATOM 651 C C . PRO A 1 80 ? -10.756 10.210 -6.391 1.00 83.38 80 PRO A C 1
ATOM 653 O O . PRO A 1 80 ? -11.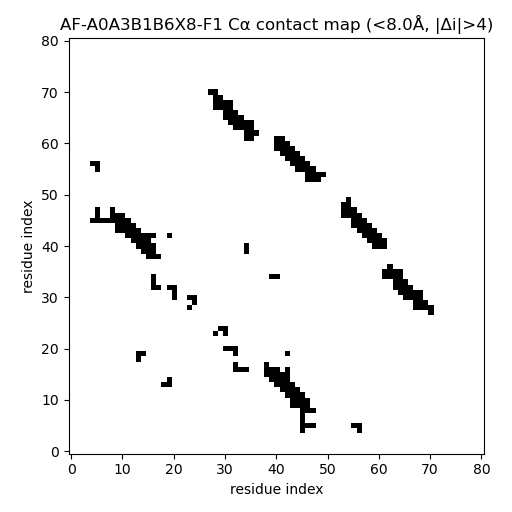705 10.718 -5.786 1.00 83.38 80 PRO A O 1
ATOM 656 N N . LEU A 1 81 ? -9.550 10.774 -6.469 1.00 79.81 81 LEU A N 1
ATOM 657 C CA . LEU A 1 81 ? -9.180 12.077 -5.908 1.00 79.81 81 LEU A CA 1
ATOM 658 C C . LEU A 1 81 ? -8.715 13.029 -7.007 1.00 79.81 81 LEU A C 1
ATOM 660 O O . LEU A 1 81 ? -8.088 12.534 -7.969 1.00 79.81 81 LEU A O 1
#